Protein AF-A0A1R1BAB0-F1 (afdb_monomer_lite)

pLDDT: mean 88.32, std 7.07, range [56.34, 94.44]

Structure (mmCIF, N/CA/C/O backbone):
data_AF-A0A1R1BAB0-F1
#
_entry.id   AF-A0A1R1BAB0-F1
#
loop_
_atom_site.group_PDB
_atom_site.id
_atom_site.type_symbol
_atom_site.label_atom_id
_atom_site.label_alt_id
_atom_site.label_comp_id
_atom_site.label_asym_id
_atom_site.label_entity_id
_atom_site.label_seq_id
_atom_site.pdbx_PDB_ins_code
_atom_site.Cartn_x
_atom_site.Cartn_y
_atom_site.Cartn_z
_atom_site.occupancy
_atom_site.B_iso_or_equiv
_atom_site.auth_seq_id
_atom_site.auth_comp_id
_atom_site.auth_asym_id
_atom_site.auth_atom_id
_atom_site.pdbx_PDB_model_num
ATOM 1 N N . MET A 1 1 ? 1.349 9.314 -11.236 1.00 84.56 1 MET A N 1
ATOM 2 C CA . MET A 1 1 ? 0.280 9.570 -10.241 1.00 84.56 1 MET A CA 1
ATOM 3 C C . MET A 1 1 ? 0.747 9.091 -8.872 1.00 84.56 1 MET A C 1
ATOM 5 O O . MET A 1 1 ? 1.397 8.049 -8.816 1.00 84.56 1 MET A O 1
ATOM 9 N N . ASN A 1 2 ? 0.463 9.835 -7.798 1.00 90.12 2 ASN A N 1
ATOM 10 C CA . ASN A 1 2 ? 0.821 9.432 -6.429 1.00 90.12 2 ASN A CA 1
ATOM 11 C C . ASN A 1 2 ? -0.018 8.213 -5.977 1.00 90.12 2 ASN A C 1
ATOM 13 O O . ASN A 1 2 ? -1.173 8.077 -6.385 1.00 90.12 2 ASN A O 1
ATOM 17 N N . ILE A 1 3 ? 0.544 7.331 -5.143 1.00 93.69 3 ILE A N 1
ATOM 18 C CA . ILE A 1 3 ? -0.148 6.148 -4.609 1.00 93.69 3 ILE A CA 1
ATOM 19 C C . ILE A 1 3 ? -1.437 6.490 -3.844 1.00 93.69 3 ILE A C 1
ATOM 21 O O . ILE A 1 3 ? -2.421 5.759 -3.942 1.00 93.69 3 ILE A O 1
ATOM 25 N N . LEU A 1 4 ? -1.470 7.624 -3.136 1.00 93.88 4 LEU A N 1
ATOM 26 C CA . LEU A 1 4 ? -2.649 8.102 -2.410 1.00 93.88 4 LEU A CA 1
ATOM 27 C C . LEU A 1 4 ? -3.729 8.612 -3.366 1.00 93.88 4 LEU A C 1
ATOM 29 O O . LEU A 1 4 ? -4.912 8.337 -3.173 1.00 93.88 4 LEU A O 1
ATOM 33 N N . GLU A 1 5 ? -3.324 9.319 -4.424 1.00 92.81 5 GLU A N 1
ATOM 34 C CA . GLU A 1 5 ? -4.254 9.754 -5.467 1.00 92.81 5 GLU A CA 1
ATOM 35 C C . GLU A 1 5 ? -4.869 8.557 -6.185 1.00 92.81 5 GLU A C 1
ATOM 37 O O . GLU A 1 5 ? -6.074 8.552 -6.412 1.00 92.81 5 GLU A O 1
ATOM 42 N N . TYR A 1 6 ? -4.070 7.530 -6.486 1.00 93.06 6 TYR A N 1
ATOM 43 C CA . TYR A 1 6 ? -4.555 6.277 -7.063 1.00 93.06 6 TYR A CA 1
ATOM 44 C C . TYR A 1 6 ? -5.542 5.568 -6.130 1.00 93.06 6 TYR A C 1
ATOM 46 O O . TYR A 1 6 ? -6.624 5.167 -6.555 1.00 93.06 6 TYR A O 1
ATOM 54 N N . ALA A 1 7 ? -5.213 5.451 -4.842 1.00 92.88 7 ALA A N 1
ATOM 55 C CA . ALA A 1 7 ? -6.088 4.806 -3.870 1.00 92.88 7 ALA A CA 1
ATOM 56 C C . ALA A 1 7 ? -7.457 5.498 -3.760 1.00 92.88 7 ALA A C 1
ATOM 58 O O . ALA A 1 7 ? -8.486 4.826 -3.692 1.00 92.88 7 ALA A O 1
ATOM 59 N N . ASN A 1 8 ? -7.474 6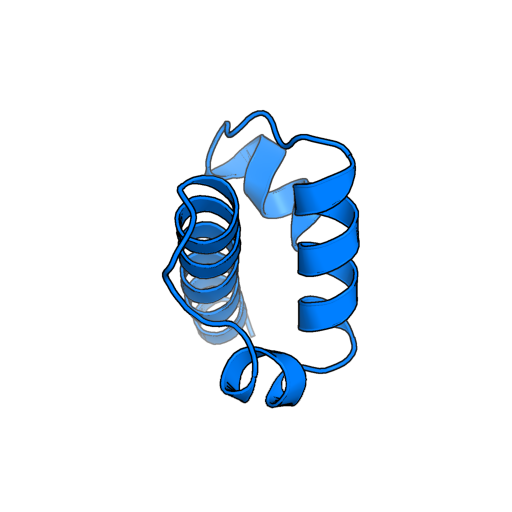.832 -3.797 1.00 92.56 8 ASN A N 1
ATOM 60 C CA . ASN A 1 8 ? -8.702 7.615 -3.709 1.00 92.56 8 ASN A CA 1
ATOM 61 C C . ASN A 1 8 ? -9.480 7.624 -5.041 1.00 92.56 8 ASN A C 1
ATOM 63 O O . ASN A 1 8 ? -10.663 7.292 -5.070 1.00 92.56 8 ASN A O 1
ATOM 67 N N . LYS A 1 9 ? -8.819 7.953 -6.158 1.00 91.56 9 LYS A N 1
ATOM 68 C CA . LYS A 1 9 ? -9.481 8.159 -7.458 1.00 91.56 9 LYS A CA 1
ATOM 69 C C . LYS A 1 9 ? -9.839 6.849 -8.160 1.00 91.56 9 LYS A C 1
ATOM 71 O O . LYS A 1 9 ? -10.955 6.721 -8.658 1.00 91.56 9 LYS A O 1
ATOM 76 N N . GLU A 1 10 ? -8.921 5.884 -8.172 1.00 91.94 10 GLU A N 1
ATOM 77 C CA . GLU A 1 10 ? -9.088 4.624 -8.909 1.00 91.94 10 GLU A CA 1
ATOM 78 C C . GLU A 1 10 ? -9.719 3.544 -8.034 1.00 91.94 10 GLU A 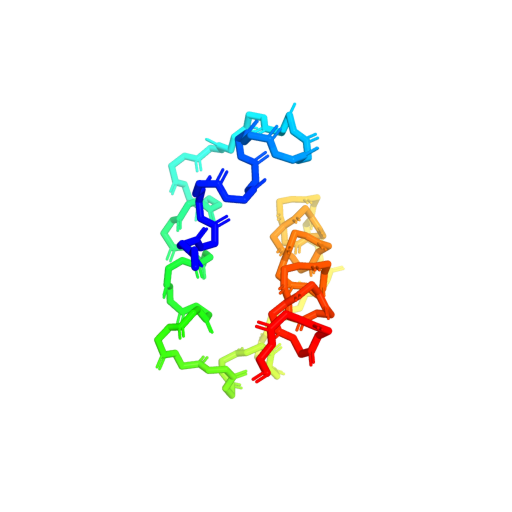C 1
ATOM 80 O O . GLU A 1 10 ? -10.704 2.913 -8.416 1.00 91.94 10 GLU A O 1
ATOM 85 N N . LEU A 1 11 ? -9.171 3.335 -6.833 1.00 90.50 11 LEU A N 1
ATOM 86 C CA . LEU A 1 11 ? -9.645 2.263 -5.956 1.00 90.50 11 LEU A CA 1
ATOM 87 C C . LEU A 1 11 ? -10.836 2.673 -5.087 1.00 90.50 11 LEU A C 1
ATOM 89 O O . LEU A 1 11 ? -11.509 1.787 -4.560 1.00 90.50 11 LEU A O 1
ATOM 93 N N . LYS A 1 12 ? -11.106 3.979 -4.945 1.00 92.19 12 LYS A N 1
ATOM 94 C CA . LYS A 1 12 ? -12.148 4.532 -4.061 1.00 92.19 12 LYS A CA 1
ATOM 95 C C . LYS A 1 12 ? -12.054 3.980 -2.634 1.00 92.19 12 LYS A C 1
ATOM 97 O O . LYS A 1 12 ? -13.069 3.712 -1.995 1.00 92.19 12 LYS A O 1
ATOM 102 N N . VAL A 1 13 ? -10.825 3.776 -2.152 1.00 89.00 13 VAL A N 1
ATOM 103 C CA . VAL A 1 13 ? -10.546 3.276 -0.802 1.00 89.00 13 VAL A CA 1
ATOM 104 C C . VAL A 1 13 ? -10.277 4.459 0.115 1.00 89.00 13 VAL A C 1
ATOM 106 O O . VAL A 1 13 ? -9.382 5.265 -0.140 1.00 89.00 13 VAL A O 1
ATOM 109 N N . GLU A 1 14 ? -11.032 4.537 1.207 1.00 90.00 14 GLU A N 1
ATOM 110 C CA . GLU A 1 14 ? -10.741 5.462 2.295 1.00 90.00 14 GLU A CA 1
ATOM 111 C C . GLU A 1 14 ? -9.623 4.880 3.165 1.00 90.00 14 GLU A C 1
ATOM 113 O O . GLU A 1 14 ? -9.767 3.816 3.770 1.00 90.00 14 GLU A O 1
ATOM 118 N N . LEU A 1 15 ? -8.479 5.561 3.173 1.00 91.44 15 LEU A N 1
ATOM 119 C CA . LEU A 1 15 ? -7.283 5.119 3.877 1.00 91.44 15 LEU A CA 1
ATOM 120 C C . LEU A 1 15 ? -7.175 5.810 5.231 1.00 91.44 15 LEU A C 1
ATOM 122 O O . LEU A 1 15 ? -7.259 7.038 5.311 1.00 91.44 15 LEU A O 1
ATOM 126 N N . THR A 1 16 ? -6.890 5.045 6.282 1.00 94.00 16 THR A N 1
ATOM 127 C CA . THR A 1 16 ? -6.557 5.628 7.590 1.00 94.00 16 THR A CA 1
ATOM 128 C C . THR A 1 16 ? -5.214 6.357 7.530 1.00 94.00 16 THR A C 1
ATOM 130 O O . THR A 1 16 ? -4.386 6.081 6.662 1.00 94.00 16 THR A O 1
ATOM 133 N N . PHE A 1 17 ? -4.958 7.257 8.483 1.00 92.19 17 PHE A N 1
ATOM 134 C CA . PHE A 1 17 ? -3.683 7.982 8.564 1.00 92.19 17 PHE A CA 1
ATOM 135 C C . PHE A 1 17 ? -2.468 7.036 8.529 1.00 92.19 17 PHE A C 1
ATOM 137 O O . PHE A 1 17 ? -1.535 7.251 7.760 1.00 92.19 17 PHE A O 1
ATOM 144 N N . LEU A 1 18 ? -2.524 5.934 9.286 1.00 90.38 18 LEU A N 1
ATOM 145 C CA . LEU A 1 18 ? -1.463 4.924 9.309 1.00 90.38 18 LEU A CA 1
ATOM 146 C C . LEU A 1 18 ? -1.267 4.259 7.938 1.00 90.38 18 LEU A C 1
ATOM 148 O O . LEU A 1 18 ? -0.137 4.047 7.507 1.00 90.38 18 LEU A O 1
ATOM 152 N N . GLN A 1 19 ? -2.358 3.932 7.243 1.00 92.44 19 GLN A N 1
ATOM 153 C CA . GLN A 1 19 ? -2.284 3.318 5.918 1.00 92.44 19 GLN A CA 1
ATOM 154 C C . GLN A 1 19 ? -1.693 4.290 4.887 1.00 92.44 19 GLN A C 1
ATOM 156 O O . GLN A 1 19 ? -0.891 3.872 4.055 1.00 92.44 19 GLN A O 1
ATOM 161 N N . GLN A 1 20 ? -2.044 5.578 4.956 1.00 94.31 20 GLN A N 1
ATOM 162 C CA . GLN A 1 20 ? -1.484 6.608 4.076 1.00 94.31 20 GLN A CA 1
ATOM 163 C C . GLN A 1 20 ? 0.028 6.756 4.276 1.00 94.31 20 GLN A C 1
ATOM 165 O O . GLN A 1 20 ? 0.778 6.736 3.301 1.00 94.31 20 GLN A O 1
ATOM 170 N N . ASP A 1 21 ? 0.480 6.835 5.528 1.00 92.19 21 ASP A N 1
ATOM 171 C CA . ASP A 1 21 ? 1.898 7.006 5.864 1.00 92.19 21 ASP A CA 1
ATOM 172 C C . ASP A 1 21 ? 2.747 5.803 5.406 1.00 92.19 21 ASP A C 1
ATOM 174 O O . ASP A 1 21 ? 3.813 5.944 4.794 1.00 92.19 21 ASP A O 1
ATOM 178 N N . LEU A 1 22 ? 2.214 4.589 5.584 1.00 91.19 22 LEU A N 1
ATOM 179 C CA . LEU A 1 22 ? 2.838 3.359 5.093 1.00 91.19 22 LEU A CA 1
ATOM 180 C C . LEU A 1 22 ? 2.895 3.300 3.563 1.00 91.19 22 LEU A C 1
ATOM 182 O O . LEU A 1 22 ? 3.905 2.872 3.003 1.00 91.19 22 LEU A O 1
ATOM 186 N N . LEU A 1 23 ? 1.840 3.733 2.870 1.00 94.00 23 LEU A N 1
ATOM 187 C CA . LEU A 1 23 ? 1.817 3.774 1.407 1.00 94.00 23 LEU A CA 1
ATOM 188 C C . LEU A 1 23 ? 2.828 4.780 0.849 1.00 94.00 23 LEU A C 1
ATOM 190 O O . LEU A 1 23 ? 3.530 4.456 -0.108 1.00 94.00 23 LEU A O 1
ATOM 194 N N . LEU A 1 24 ? 2.957 5.959 1.461 1.00 93.50 24 LEU A N 1
ATOM 195 C CA . LEU A 1 24 ? 3.981 6.938 1.083 1.00 93.50 24 LEU A CA 1
ATOM 196 C C . LEU A 1 24 ? 5.396 6.394 1.315 1.00 93.50 24 LEU A C 1
ATOM 198 O O . LEU A 1 24 ? 6.260 6.532 0.446 1.00 93.50 24 LEU A O 1
ATOM 202 N N . THR A 1 25 ? 5.611 5.703 2.437 1.00 91.94 25 THR A N 1
ATOM 203 C CA . THR A 1 25 ? 6.877 5.010 2.722 1.00 91.94 25 THR A CA 1
ATOM 204 C C . THR A 1 25 ? 7.196 3.979 1.637 1.00 91.94 25 THR A C 1
ATOM 206 O O . THR A 1 25 ? 8.313 3.946 1.124 1.00 91.94 25 THR A O 1
ATOM 209 N N . LEU A 1 26 ? 6.210 3.178 1.225 1.00 91.38 26 LEU A N 1
ATOM 210 C CA . LEU A 1 26 ? 6.371 2.183 0.161 1.00 91.38 26 LEU A CA 1
ATOM 211 C C . LEU A 1 26 ? 6.585 2.799 -1.226 1.00 91.38 26 LEU A C 1
ATOM 213 O O . LEU A 1 26 ? 7.287 2.209 -2.050 1.00 91.38 26 LEU A O 1
ATOM 217 N N . GLN A 1 27 ? 5.992 3.963 -1.497 1.00 91.00 27 GLN A N 1
ATOM 218 C CA . GLN A 1 27 ? 6.209 4.696 -2.743 1.00 91.00 27 GLN A CA 1
ATOM 219 C C . GLN A 1 27 ? 7.649 5.228 -2.832 1.00 91.00 27 GLN A C 1
ATOM 221 O O . GLN A 1 27 ? 8.242 5.181 -3.908 1.00 91.00 27 GLN A O 1
ATOM 226 N N . GLY A 1 28 ? 8.215 5.714 -1.721 1.00 89.00 28 GLY A N 1
ATOM 227 C CA 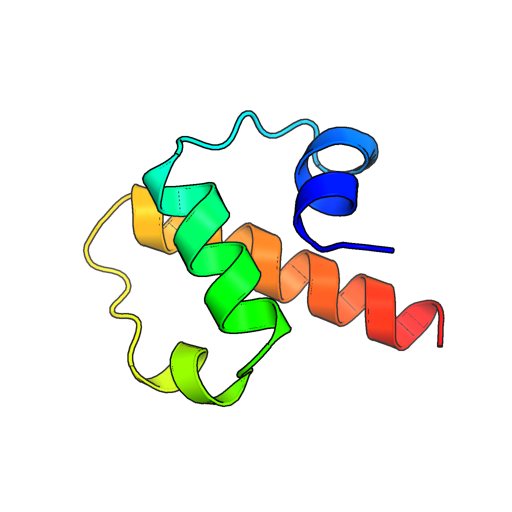. GLY A 1 28 ? 9.596 6.210 -1.662 1.00 89.00 28 GLY A CA 1
ATOM 228 C C . GLY A 1 28 ? 10.657 5.111 -1.536 1.00 89.00 28 GLY A C 1
ATOM 229 O O . GLY A 1 28 ? 11.771 5.271 -2.030 1.00 89.00 28 GLY A O 1
ATOM 230 N N . ASN A 1 29 ? 10.322 3.988 -0.896 1.00 89.94 29 ASN A N 1
ATOM 231 C CA . ASN A 1 29 ? 11.218 2.854 -0.700 1.00 89.94 29 ASN A CA 1
ATOM 232 C C . ASN A 1 29 ? 10.473 1.527 -0.900 1.00 89.94 29 ASN A C 1
ATOM 234 O O . ASN A 1 29 ? 9.942 0.923 0.035 1.00 89.94 29 ASN A O 1
ATOM 238 N N . SER A 1 30 ? 10.492 1.033 -2.136 1.00 85.62 30 SER A N 1
ATOM 239 C CA . SER A 1 30 ? 9.824 -0.215 -2.508 1.00 85.62 30 SER A CA 1
ATOM 240 C C . SER A 1 30 ? 10.377 -1.454 -1.804 1.00 85.62 30 SER A C 1
ATOM 242 O O . SER A 1 30 ? 9.653 -2.438 -1.670 1.00 85.62 30 SER A O 1
ATOM 244 N N . ASP A 1 31 ? 11.630 -1.439 -1.336 1.00 87.12 31 ASP A N 1
ATOM 245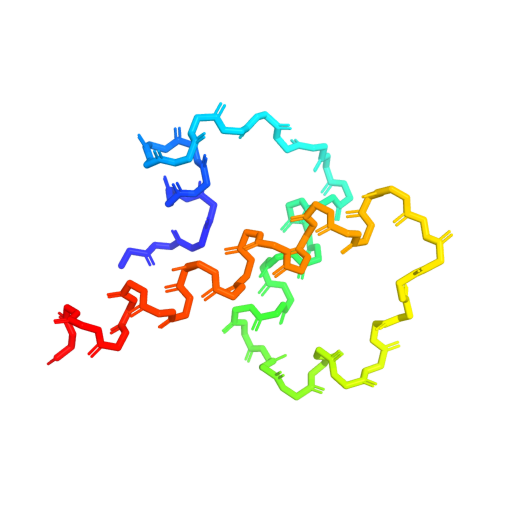 C CA . ASP A 1 31 ? 12.203 -2.574 -0.603 1.00 87.12 31 ASP A CA 1
ATOM 246 C C . ASP A 1 31 ? 11.587 -2.741 0.787 1.00 87.12 31 ASP A C 1
ATOM 248 O O . ASP A 1 31 ? 11.590 -3.850 1.330 1.00 87.12 31 ASP A O 1
ATOM 252 N N . PHE A 1 32 ? 10.975 -1.683 1.329 1.00 84.94 32 PHE A N 1
ATOM 253 C CA . PHE A 1 32 ? 10.284 -1.733 2.612 1.00 84.94 32 PHE A CA 1
ATOM 254 C C . PHE A 1 32 ? 9.143 -2.766 2.623 1.00 84.94 32 PHE A C 1
ATOM 256 O O . PHE A 1 32 ? 8.844 -3.362 3.659 1.00 84.94 32 PHE A O 1
ATOM 263 N N . VAL A 1 33 ? 8.571 -3.079 1.453 1.00 87.25 33 VAL A N 1
ATOM 264 C CA . VAL A 1 33 ? 7.510 -4.087 1.303 1.00 87.25 33 VAL A CA 1
ATOM 265 C C . VAL A 1 33 ? 7.926 -5.471 1.814 1.00 87.25 33 VAL A C 1
ATOM 267 O O . VAL A 1 33 ? 7.084 -6.217 2.310 1.00 87.25 33 VAL A O 1
ATOM 270 N N . LYS A 1 34 ? 9.224 -5.807 1.752 1.00 86.06 34 LYS A N 1
ATOM 271 C CA . LYS A 1 34 ? 9.775 -7.096 2.211 1.00 86.06 34 LYS A CA 1
ATOM 272 C C . LYS A 1 34 ? 9.658 -7.281 3.726 1.00 86.06 34 LYS A C 1
ATOM 274 O O . LYS A 1 34 ? 9.689 -8.412 4.204 1.00 86.06 34 LYS A O 1
ATOM 279 N N . PHE A 1 35 ? 9.516 -6.187 4.472 1.00 84.62 35 PHE A N 1
ATOM 280 C CA . PHE A 1 35 ? 9.425 -6.193 5.931 1.00 84.62 35 PHE A CA 1
ATOM 281 C C . PHE A 1 35 ? 7.976 -6.165 6.439 1.00 84.62 35 PHE A C 1
ATOM 283 O O . PHE A 1 35 ? 7.736 -6.420 7.621 1.00 84.62 35 PHE A O 1
ATOM 290 N N . ILE A 1 36 ? 6.997 -5.902 5.567 1.00 82.62 36 ILE A N 1
ATOM 291 C CA . ILE A 1 36 ? 5.586 -5.845 5.955 1.00 82.62 36 ILE A CA 1
ATOM 292 C C . ILE A 1 36 ? 5.031 -7.262 6.118 1.00 82.62 36 ILE A C 1
ATOM 294 O O . ILE A 1 36 ? 4.871 -8.019 5.161 1.00 82.62 36 ILE A O 1
ATOM 298 N N . GLN A 1 37 ? 4.676 -7.614 7.353 1.00 78.31 37 GLN A N 1
ATOM 299 C CA . GLN A 1 37 ? 4.003 -8.873 7.657 1.00 78.31 37 GLN A CA 1
ATOM 300 C C . GLN A 1 37 ? 2.486 -8.721 7.477 1.00 78.31 37 GLN A C 1
ATOM 302 O O . GLN A 1 37 ? 1.871 -7.821 8.048 1.00 78.31 37 GLN A O 1
ATOM 307 N N . LYS A 1 38 ? 1.856 -9.647 6.740 1.00 78.69 38 LYS A N 1
ATOM 308 C CA . LYS A 1 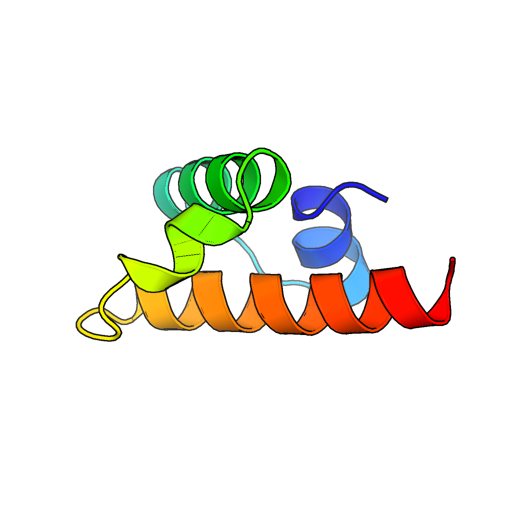38 ? 0.392 -9.726 6.533 1.00 78.69 38 LYS A CA 1
ATOM 309 C C . LYS A 1 38 ? -0.348 -10.224 7.786 1.00 78.69 38 LYS A C 1
ATOM 311 O O . LYS A 1 38 ? -1.048 -11.229 7.738 1.00 78.69 38 LYS A O 1
ATOM 316 N N . LYS A 1 39 ? -0.134 -9.571 8.928 1.00 79.69 39 LYS A N 1
ATOM 317 C CA . LYS A 1 39 ? -0.702 -9.976 10.225 1.00 79.69 39 LYS A CA 1
ATOM 318 C C . LYS A 1 39 ? -1.930 -9.168 10.634 1.00 79.69 39 LYS A C 1
ATOM 320 O O . LYS A 1 39 ? -2.724 -9.663 11.423 1.00 79.69 39 LYS A O 1
ATOM 325 N N . SER A 1 40 ? -2.094 -7.957 10.103 1.00 82.69 40 SER A N 1
ATOM 326 C CA . SER A 1 40 ? -3.254 -7.106 10.371 1.00 82.69 40 SER A CA 1
ATOM 327 C C . SER A 1 40 ? -4.018 -6.784 9.092 1.00 82.69 40 SER A C 1
ATOM 329 O O . SER A 1 40 ? -3.448 -6.748 7.999 1.00 82.69 40 SER A O 1
ATOM 331 N N . TYR A 1 41 ? -5.316 -6.523 9.251 1.00 82.12 41 TYR A N 1
ATOM 332 C CA . TYR A 1 41 ? -6.183 -6.068 8.167 1.00 82.12 41 TYR A CA 1
ATOM 333 C C . TYR A 1 41 ? -5.628 -4.800 7.497 1.00 82.12 41 TYR A C 1
ATOM 335 O O . TYR A 1 41 ? -5.557 -4.739 6.272 1.00 82.12 41 TYR A O 1
ATOM 343 N N . ASP A 1 42 ? -5.118 -3.848 8.284 1.00 82.00 42 ASP A N 1
ATOM 344 C CA . ASP A 1 42 ? -4.511 -2.618 7.763 1.00 82.00 42 ASP A CA 1
ATOM 345 C C . ASP A 1 42 ? -3.341 -2.886 6.814 1.00 82.00 42 ASP A C 1
ATOM 347 O O . ASP A 1 42 ? -3.260 -2.293 5.740 1.00 82.00 42 ASP A O 1
ATOM 351 N N . MET A 1 43 ? -2.459 -3.829 7.158 1.00 87.19 43 MET A N 1
ATOM 352 C CA . MET A 1 43 ? -1.320 -4.180 6.304 1.00 87.19 43 MET A CA 1
ATOM 353 C C . MET A 1 43 ? -1.763 -4.878 5.019 1.00 87.19 43 MET A C 1
ATOM 355 O O . MET A 1 43 ? -1.143 -4.697 3.972 1.00 87.19 43 MET A O 1
ATOM 359 N N . VAL A 1 44 ? -2.847 -5.657 5.070 1.00 89.69 44 VAL A N 1
ATOM 360 C CA . VAL A 1 44 ? -3.431 -6.268 3.870 1.00 89.69 44 VAL A CA 1
ATOM 361 C C . VAL A 1 44 ? -3.970 -5.191 2.931 1.00 89.69 44 VAL A C 1
ATOM 363 O O . VAL A 1 44 ? -3.696 -5.256 1.732 1.00 89.69 44 VAL A O 1
ATOM 366 N N . VAL A 1 45 ? -4.678 -4.189 3.459 1.00 91.00 45 VAL A N 1
ATOM 367 C CA . VAL A 1 45 ? -5.183 -3.054 2.669 1.00 91.00 45 VAL A CA 1
ATOM 368 C C . VAL A 1 45 ? -4.025 -2.283 2.032 1.00 91.00 45 VAL A C 1
ATOM 370 O O . VAL A 1 45 ? -4.025 -2.094 0.816 1.00 91.00 45 VAL A O 1
ATOM 373 N N . VAL A 1 46 ? -3.001 -1.925 2.816 1.00 92.38 46 VAL A N 1
ATOM 374 C CA . VAL A 1 46 ? -1.800 -1.224 2.326 1.00 92.38 46 VAL A CA 1
ATOM 375 C C . VAL A 1 46 ? -1.116 -2.004 1.206 1.00 92.38 46 VAL A C 1
ATOM 377 O O . VAL A 1 46 ? -0.855 -1.456 0.137 1.00 92.38 46 VAL A O 1
ATOM 380 N N . LEU A 1 47 ? -0.861 -3.299 1.402 1.00 92.56 47 LEU A N 1
ATOM 381 C CA . LEU A 1 47 ? -0.199 -4.117 0.386 1.00 92.56 47 LEU A CA 1
ATOM 382 C C . LEU A 1 47 ? -1.043 -4.252 -0.884 1.00 92.56 47 LEU A C 1
ATOM 384 O O . LEU A 1 47 ? -0.499 -4.192 -1.983 1.00 92.56 47 LEU A O 1
ATOM 388 N N . ASN A 1 48 ? -2.360 -4.410 -0.753 1.00 93.12 48 ASN A N 1
ATOM 389 C CA . ASN A 1 48 ? -3.257 -4.523 -1.901 1.00 93.12 48 ASN A CA 1
ATOM 390 C C . ASN A 1 48 ? -3.251 -3.238 -2.744 1.00 93.12 48 ASN A C 1
ATOM 392 O O . ASN A 1 48 ? -3.079 -3.293 -3.960 1.00 93.12 48 ASN A O 1
ATOM 396 N N . VAL A 1 49 ? -3.361 -2.077 -2.092 1.00 93.69 49 VAL A N 1
ATOM 397 C CA . VAL A 1 49 ? -3.268 -0.771 -2.761 1.00 93.69 49 VAL A CA 1
ATOM 398 C C . VAL A 1 49 ? -1.899 -0.598 -3.421 1.00 93.69 49 VAL A C 1
ATOM 400 O O . VAL A 1 49 ? -1.833 -0.213 -4.587 1.00 93.69 49 VAL A O 1
ATOM 403 N N . TYR A 1 50 ? -0.818 -0.940 -2.715 1.00 94.25 50 TYR A N 1
ATOM 404 C CA . TYR A 1 50 ? 0.545 -0.841 -3.234 1.00 94.25 50 TYR A CA 1
ATOM 405 C C . TYR A 1 50 ? 0.776 -1.679 -4.491 1.00 94.25 50 TYR A C 1
ATOM 407 O O . TYR A 1 50 ? 1.289 -1.157 -5.482 1.00 94.25 50 TYR A O 1
ATOM 415 N N . TYR A 1 51 ? 0.383 -2.954 -4.488 1.00 93.56 51 TYR A N 1
ATOM 416 C CA . TYR A 1 51 ? 0.588 -3.814 -5.653 1.00 93.56 51 TYR A CA 1
ATOM 417 C C . TYR A 1 51 ? -0.241 -3.359 -6.854 1.00 93.56 51 TYR A C 1
ATOM 419 O O . TYR A 1 51 ? 0.311 -3.247 -7.946 1.00 93.56 51 TYR A O 1
ATOM 427 N N . LYS A 1 52 ? -1.510 -2.989 -6.646 1.00 93.94 52 LYS A N 1
ATOM 428 C CA . LYS A 1 52 ? -2.362 -2.450 -7.715 1.00 93.94 52 LYS A CA 1
ATOM 429 C C . LYS A 1 52 ? -1.807 -1.151 -8.306 1.00 93.94 52 LYS A C 1
ATOM 431 O O . LYS A 1 52 ? -1.780 -0.981 -9.523 1.00 93.94 52 LYS A O 1
ATOM 436 N N . TRP A 1 53 ? -1.306 -0.252 -7.457 1.00 94.44 53 TRP A N 1
ATOM 437 C CA . TRP A 1 53 ? -0.656 0.976 -7.915 1.00 94.44 53 TRP A CA 1
ATOM 438 C C . TRP A 1 53 ? 0.629 0.691 -8.698 1.00 94.44 53 TRP A C 1
ATOM 440 O O . TRP A 1 53 ? 0.879 1.333 -9.719 1.00 94.44 53 TRP A O 1
ATOM 450 N N . LYS A 1 54 ? 1.437 -0.278 -8.251 1.00 91.56 54 LYS A N 1
ATOM 451 C CA . LYS A 1 54 ? 2.669 -0.676 -8.939 1.00 91.56 54 LYS A CA 1
ATOM 452 C C . LYS A 1 54 ? 2.370 -1.253 -10.323 1.00 91.56 54 LYS A C 1
ATOM 454 O O . LYS A 1 54 ? 3.029 -0.873 -11.283 1.00 91.56 54 LYS A O 1
ATOM 459 N N . GLU A 1 55 ? 1.371 -2.127 -10.433 1.00 91.38 55 GLU A N 1
ATOM 460 C CA . GLU A 1 55 ? 0.904 -2.671 -11.715 1.00 91.38 55 GLU A CA 1
ATOM 461 C C . GLU A 1 55 ? 0.425 -1.558 -12.650 1.00 91.38 55 GLU A C 1
ATOM 463 O O . GLU A 1 55 ? 0.877 -1.477 -13.789 1.00 91.38 55 GLU A O 1
ATOM 468 N N . HIS A 1 56 ? -0.414 -0.645 -12.155 1.00 88.44 56 HIS A N 1
ATOM 469 C CA . HIS A 1 56 ? -0.884 0.500 -12.933 1.00 88.44 56 HIS A CA 1
ATOM 470 C C . HIS A 1 56 ? 0.271 1.402 -13.398 1.00 88.44 56 HIS A C 1
ATOM 472 O O . HIS A 1 56 ? 0.318 1.811 -14.555 1.00 88.44 56 HIS A O 1
ATOM 478 N N . SER A 1 57 ? 1.240 1.666 -12.520 1.00 83.50 57 SER A N 1
ATOM 479 C CA . SER A 1 57 ? 2.402 2.502 -12.837 1.00 83.50 57 SER A CA 1
ATOM 480 C C . SER A 1 57 ? 3.328 1.860 -13.869 1.00 83.50 57 SER A C 1
ATOM 482 O O . SER A 1 57 ? 3.964 2.583 -14.620 1.00 83.50 57 SER A O 1
ATOM 484 N N . LEU A 1 58 ? 3.398 0.527 -13.928 1.00 82.19 58 LEU A N 1
ATOM 485 C CA . LEU A 1 58 ? 4.164 -0.198 -14.948 1.00 82.19 58 LEU A CA 1
ATOM 486 C C . LEU A 1 58 ? 3.475 -0.201 -16.315 1.00 82.19 58 LEU A C 1
ATOM 488 O O . LEU A 1 58 ? 4.155 -0.223 -17.331 1.00 82.19 58 LEU A O 1
ATOM 492 N N . VAL A 1 59 ? 2.140 -0.203 -16.343 1.00 77.50 59 VAL A N 1
ATOM 493 C CA . VAL A 1 59 ? 1.355 -0.179 -17.588 1.00 77.50 59 VAL A CA 1
ATOM 494 C C . VAL A 1 59 ? 1.280 1.231 -18.186 1.00 77.50 59 VAL A C 1
ATOM 496 O O . VAL A 1 59 ? 1.147 1.375 -19.398 1.00 77.50 59 VAL A O 1
ATOM 499 N N . CYS A 1 60 ? 1.357 2.269 -17.351 1.00 61.59 60 CYS A N 1
ATOM 500 C CA . CYS A 1 60 ? 1.296 3.671 -17.772 1.00 61.59 60 CYS A CA 1
ATOM 501 C C . CYS A 1 60 ? 2.669 4.365 -17.902 1.00 61.59 60 CYS A C 1
ATOM 503 O O . CYS A 1 60 ? 2.687 5.573 -18.147 1.00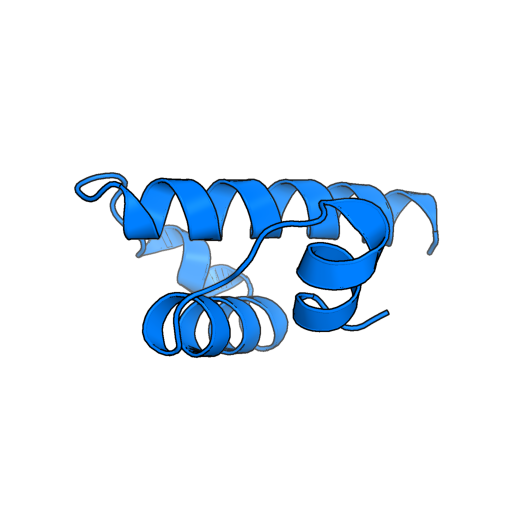 61.59 60 CYS A O 1
ATOM 505 N N . ALA A 1 61 ? 3.780 3.645 -17.703 1.00 56.34 61 ALA A N 1
ATOM 506 C CA . ALA A 1 61 ? 5.151 4.129 -17.912 1.00 56.34 61 ALA A CA 1
ATOM 507 C C . ALA A 1 61 ? 5.642 3.818 -19.331 1.00 56.34 61 ALA A C 1
ATOM 509 O O . ALA A 1 61 ? 6.361 4.679 -19.885 1.00 56.34 61 ALA A O 1
#

Sequence (61 aa):
MNILEYANKELKVELTFLQQDLLLTLQGNSDFVKFIQKKSYDMVVVLNVYYKWKEHSLVCA

Secondary structure (DSSP, 8-state):
--HHHHHHHTS-----HHHHHHHHHHHH-GGGGGG--TTSHHHHHHHHHHHHHHHHHHH--

Foldseek 3Di:
DQLVCCCCPPVVDDADPVLVVVLVVCVVPVVCLVVQDPPDPSSVVSVVSNVVVVVVVVVVD

Radius of gyration: 10.75 Å; chains: 1; bounding box: 24×20×28 Å